Protein AF-A0A960LB52-F1 (afdb_monomer_lite)

Secondary structure (DSSP, 8-state):
-PPP------------TT--HHHHHHHHTTT-SSEEEEEEEETTTEEEEEEEEEES-S-----

Radius of gyration: 15.13 Å; chains: 1; bounding box: 40×28×36 Å

Sequence (63 aa):
MTGPRRAIPHTREFLADSLTPLGVYRRLARTSPSRFLFESVTGGEQVSRFSFLGAAPRELYRL

Structure (mmCIF, N/CA/C/O backbone):
data_AF-A0A960LB52-F1
#
_entry.id   AF-A0A960LB52-F1
#
loop_
_atom_site.group_PDB
_atom_site.id
_atom_site.type_symbol
_atom_site.label_atom_id
_atom_site.label_alt_id
_atom_site.label_comp_id
_atom_site.label_asym_id
_atom_site.label_entity_id
_atom_site.label_seq_id
_atom_site.pdbx_PDB_ins_code
_atom_site.Cartn_x
_atom_site.Cartn_y
_atom_site.Cartn_z
_atom_site.occupancy
_atom_site.B_iso_or_equiv
_atom_site.auth_seq_id
_atom_site.auth_comp_id
_atom_site.auth_asym_id
_atom_site.auth_atom_id
_atom_site.pdbx_PDB_model_num
ATOM 1 N N . MET A 1 1 ? 25.601 13.627 -17.672 1.00 45.53 1 MET A N 1
ATOM 2 C CA . MET A 1 1 ? 24.698 14.339 -16.740 1.00 45.53 1 MET A CA 1
ATOM 3 C C . MET A 1 1 ? 23.277 14.226 -17.275 1.00 45.53 1 MET A C 1
ATOM 5 O O . MET A 1 1 ? 22.953 14.889 -18.249 1.00 45.53 1 MET A O 1
ATOM 9 N N . THR A 1 2 ? 22.453 13.325 -16.740 1.00 58.22 2 THR A N 1
ATOM 10 C CA . THR A 1 2 ? 21.040 13.224 -17.141 1.00 58.22 2 THR A CA 1
ATOM 11 C C . THR A 1 2 ? 20.248 14.323 -16.441 1.00 58.22 2 THR A C 1
ATOM 13 O O . THR A 1 2 ? 20.261 14.380 -15.213 1.00 58.22 2 THR A O 1
ATOM 16 N N . GLY A 1 3 ? 19.590 15.195 -17.209 1.00 63.12 3 GLY A N 1
ATOM 17 C CA . GLY A 1 3 ? 18.677 16.208 -16.674 1.00 63.12 3 GLY A CA 1
ATOM 18 C C . GLY A 1 3 ? 17.515 15.597 -15.871 1.00 63.12 3 GLY A C 1
ATOM 19 O O . GLY A 1 3 ? 17.347 14.372 -15.860 1.00 63.12 3 GLY A O 1
ATOM 20 N N . PRO A 1 4 ? 16.706 16.425 -15.188 1.00 67.94 4 PRO A N 1
ATOM 21 C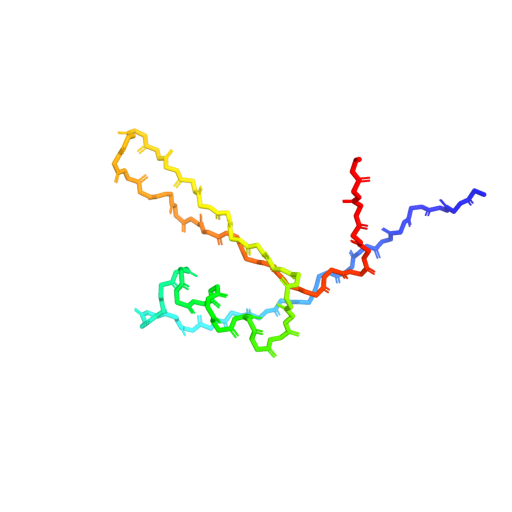 CA . PRO A 1 4 ? 15.635 15.942 -14.322 1.00 67.94 4 PRO A CA 1
ATOM 22 C C . PRO A 1 4 ? 14.658 15.056 -15.107 1.00 67.94 4 PRO A C 1
ATOM 24 O O . PRO A 1 4 ? 14.045 15.485 -16.085 1.00 67.94 4 PRO A O 1
ATOM 27 N N . ARG A 1 5 ? 14.505 13.798 -14.678 1.00 71.12 5 ARG A N 1
ATOM 28 C CA . ARG A 1 5 ? 13.485 12.897 -15.227 1.00 71.12 5 ARG A CA 1
ATOM 29 C C . ARG A 1 5 ? 12.120 13.340 -14.716 1.00 71.12 5 ARG A C 1
ATOM 31 O O . ARG A 1 5 ? 11.811 13.186 -13.539 1.00 71.12 5 ARG A O 1
ATOM 38 N N . ARG A 1 6 ? 11.295 13.874 -15.614 1.00 84.56 6 ARG A N 1
ATOM 39 C CA . ARG A 1 6 ? 9.906 14.228 -15.319 1.00 84.56 6 ARG A CA 1
ATOM 40 C C . ARG A 1 6 ? 9.065 12.953 -15.228 1.00 84.56 6 ARG A C 1
ATOM 42 O O . ARG A 1 6 ? 8.869 12.278 -16.234 1.00 84.56 6 ARG A O 1
ATOM 49 N N . ALA A 1 7 ? 8.574 12.623 -14.038 1.00 86.69 7 ALA A N 1
ATOM 50 C CA . ALA A 1 7 ? 7.546 11.600 -13.869 1.00 86.69 7 ALA A CA 1
ATOM 51 C C . ALA A 1 7 ? 6.168 12.227 -14.128 1.00 86.69 7 ALA A C 1
ATOM 53 O O . ALA A 1 7 ? 5.863 13.289 -13.588 1.00 86.69 7 ALA A O 1
ATOM 54 N N . ILE A 1 8 ? 5.348 11.586 -14.962 1.00 93.56 8 ILE A N 1
ATOM 55 C CA . ILE A 1 8 ? 3.956 11.983 -15.202 1.00 93.56 8 ILE A CA 1
ATOM 56 C C . ILE A 1 8 ? 3.074 10.895 -14.577 1.00 93.56 8 ILE A C 1
ATOM 58 O O . ILE A 1 8 ? 3.143 9.750 -15.027 1.00 93.56 8 ILE A O 1
ATOM 62 N N . PRO A 1 9 ? 2.293 11.192 -13.525 1.00 94.12 9 PRO A N 1
ATOM 63 C CA . PRO A 1 9 ? 1.430 10.198 -12.905 1.00 94.12 9 PRO A CA 1
ATOM 64 C C . PRO A 1 9 ? 0.205 9.933 -13.784 1.00 94.12 9 PRO A C 1
ATOM 66 O O . PRO A 1 9 ? -0.456 10.860 -14.248 1.00 94.12 9 PRO A O 1
ATOM 69 N N . HIS A 1 10 ? -0.128 8.658 -13.967 1.00 96.06 10 HIS A N 1
ATOM 70 C CA . HIS A 1 10 ? -1.413 8.241 -14.520 1.00 96.06 10 HIS A CA 1
ATOM 71 C C . HIS A 1 10 ? -2.273 7.710 -13.379 1.00 96.06 10 HIS A C 1
ATOM 73 O O . HIS A 1 10 ? -1.910 6.723 -12.740 1.00 96.06 10 HIS A O 1
ATOM 79 N N . THR A 1 11 ? -3.395 8.372 -13.108 1.00 96.50 11 THR A N 1
ATOM 80 C CA . THR A 1 11 ? -4.255 8.070 -11.960 1.00 96.50 11 THR A CA 1
ATOM 81 C C . THR A 1 11 ? -5.638 7.611 -12.407 1.00 96.50 11 THR A C 1
ATOM 83 O O . THR A 1 11 ? -6.137 7.997 -13.465 1.00 96.50 11 THR A O 1
ATOM 86 N N . ARG A 1 12 ? -6.248 6.743 -11.596 1.00 97.19 12 ARG A N 1
ATOM 87 C CA . ARG A 1 12 ? -7.659 6.349 -11.665 1.00 97.19 12 ARG A CA 1
ATOM 88 C C . ARG A 1 12 ? -8.148 6.068 -10.250 1.00 97.19 12 ARG A C 1
ATOM 90 O O . ARG A 1 12 ? -7.390 5.526 -9.448 1.00 97.19 12 ARG A O 1
ATOM 97 N N . GLU A 1 13 ? -9.404 6.396 -9.981 1.00 96.56 13 GLU A N 1
ATOM 98 C CA . GLU A 1 13 ? -10.065 6.142 -8.701 1.00 96.56 13 GLU A CA 1
ATOM 99 C C . GLU A 1 13 ? -11.157 5.084 -8.872 1.00 96.56 13 GLU A C 1
ATOM 101 O O . GLU A 1 13 ? -11.826 5.025 -9.906 1.00 96.56 13 GLU A O 1
ATOM 106 N N . PHE A 1 14 ? -11.310 4.227 -7.865 1.00 94.69 14 PHE A N 1
ATOM 107 C CA . PHE A 1 14 ? -12.262 3.119 -7.863 1.00 94.69 14 PHE A CA 1
ATOM 108 C C . PHE A 1 14 ? -12.882 2.966 -6.474 1.00 94.69 14 PHE A C 1
ATOM 110 O O . PHE A 1 14 ? -12.218 3.235 -5.473 1.00 94.69 14 PHE A O 1
ATOM 117 N N . LEU A 1 15 ? -14.118 2.461 -6.413 1.00 96.62 15 LEU A N 1
ATOM 118 C CA . LEU A 1 15 ? -14.714 2.008 -5.155 1.00 96.62 15 LEU A CA 1
ATOM 119 C C . LEU A 1 15 ? -13.970 0.772 -4.643 1.00 96.62 15 LEU A C 1
ATOM 121 O O . LEU A 1 15 ? -13.731 -0.184 -5.386 1.00 96.62 15 LEU A O 1
ATOM 125 N N . ALA A 1 16 ? -13.603 0.808 -3.367 1.00 94.56 16 ALA A N 1
ATOM 126 C CA . ALA A 1 16 ? -12.744 -0.186 -2.734 1.00 94.56 16 ALA A CA 1
ATOM 127 C C . ALA A 1 16 ? -13.258 -0.603 -1.349 1.00 94.56 16 ALA A C 1
ATOM 129 O O . ALA A 1 16 ? -12.492 -1.129 -0.554 1.00 94.56 16 ALA A O 1
ATOM 130 N N . ASP A 1 17 ? -14.550 -0.417 -1.069 1.00 95.44 17 ASP A N 1
ATOM 131 C CA . ASP A 1 17 ? -15.152 -0.612 0.261 1.00 95.44 17 ASP A CA 1
ATOM 132 C C . ASP A 1 17 ? -14.996 -2.045 0.799 1.00 95.44 17 ASP A C 1
ATOM 134 O O . ASP A 1 17 ? -14.983 -2.276 2.003 1.00 95.44 17 ASP A O 1
ATOM 138 N N . SER A 1 18 ? -14.849 -3.023 -0.101 1.00 96.19 18 SER A N 1
ATOM 139 C CA . SER A 1 18 ? -14.605 -4.436 0.233 1.00 96.19 18 SER A CA 1
ATOM 140 C C . SER A 1 18 ? -13.120 -4.808 0.336 1.00 96.19 18 SER A C 1
ATOM 142 O O . SER A 1 18 ? -12.779 -5.963 0.602 1.00 96.19 18 SER A O 1
ATOM 144 N N . LEU A 1 19 ? -12.218 -3.858 0.091 1.00 95.06 19 LEU A N 1
ATOM 145 C CA . LEU A 1 19 ? -10.780 -4.073 0.086 1.00 95.06 19 LEU A CA 1
ATOM 146 C C . LEU A 1 19 ? -10.158 -3.474 1.343 1.00 95.06 19 LEU A C 1
ATOM 148 O O . LEU A 1 19 ? -10.367 -2.317 1.683 1.00 95.06 19 LEU A O 1
ATOM 152 N N . THR A 1 20 ? -9.305 -4.259 1.992 1.00 95.19 20 THR A N 1
ATOM 153 C CA . THR A 1 20 ? -8.384 -3.750 3.009 1.00 95.19 20 THR A CA 1
ATOM 154 C C . THR A 1 20 ? -7.008 -3.527 2.381 1.00 95.19 20 THR A C 1
ATOM 156 O O . THR A 1 20 ? -6.654 -4.248 1.436 1.00 95.19 20 THR A O 1
ATOM 159 N N . PRO A 1 21 ? -6.182 -2.598 2.895 1.00 94.75 21 PRO A N 1
ATOM 160 C CA . PRO A 1 21 ? -4.818 -2.405 2.398 1.00 94.75 21 PRO A CA 1
ATOM 161 C C . PRO A 1 21 ? -4.016 -3.713 2.338 1.00 94.75 21 PRO A C 1
ATOM 163 O O . PRO A 1 21 ? -3.427 -4.042 1.307 1.00 94.75 21 PRO A O 1
ATOM 166 N N . LEU A 1 22 ? -4.088 -4.542 3.386 1.00 95.50 22 LEU A N 1
ATOM 167 C CA . LEU A 1 22 ? -3.449 -5.860 3.402 1.00 95.50 22 LEU A CA 1
ATOM 168 C C . LEU A 1 22 ? -4.011 -6.813 2.330 1.00 95.50 22 LEU A C 1
ATOM 170 O O . LEU A 1 22 ? -3.257 -7.572 1.714 1.00 95.50 22 LEU A O 1
ATOM 174 N N . GLY A 1 23 ? -5.323 -6.778 2.080 1.00 96.75 23 GLY A N 1
ATOM 175 C CA . GLY A 1 23 ? -5.962 -7.545 1.011 1.00 96.75 23 GLY A CA 1
ATOM 176 C C . GLY A 1 23 ? -5.425 -7.168 -0.372 1.00 96.75 23 GLY A C 1
ATOM 177 O O . GLY A 1 23 ? -5.060 -8.046 -1.162 1.00 96.75 23 GLY A O 1
ATOM 178 N N . VAL A 1 24 ? -5.278 -5.868 -0.643 1.00 96.44 24 VAL A N 1
ATOM 179 C CA . VAL A 1 24 ? -4.671 -5.378 -1.891 1.00 96.44 24 VAL A CA 1
ATOM 180 C C . VAL A 1 24 ? -3.197 -5.778 -1.972 1.00 96.44 24 VAL A C 1
ATOM 182 O O . VAL A 1 24 ? -2.762 -6.294 -3.003 1.00 96.44 24 VAL A O 1
ATOM 185 N N . TYR A 1 25 ? -2.438 -5.648 -0.881 1.00 96.88 25 TYR A N 1
ATOM 186 C CA . TYR A 1 25 ? -1.031 -6.055 -0.827 1.00 96.88 25 TYR A CA 1
ATOM 187 C C . TYR A 1 25 ? -0.835 -7.535 -1.174 1.00 96.88 25 TYR A C 1
ATOM 189 O O .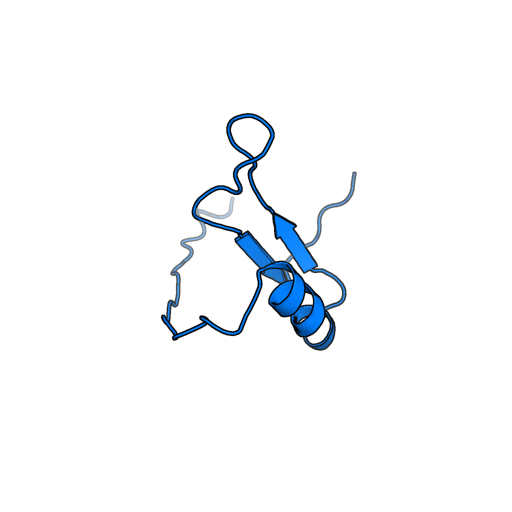 TYR A 1 25 ? 0.089 -7.884 -1.917 1.00 96.88 25 TYR A O 1
ATOM 197 N N . ARG A 1 26 ? -1.717 -8.416 -0.685 1.00 96.88 26 ARG A N 1
ATOM 198 C CA . ARG A 1 26 ? -1.720 -9.842 -1.049 1.00 96.88 26 ARG A CA 1
ATOM 199 C C . ARG A 1 26 ? -2.018 -10.044 -2.532 1.00 96.88 26 ARG A C 1
ATOM 201 O O . ARG A 1 26 ? -1.335 -10.830 -3.183 1.00 96.88 26 ARG A O 1
ATOM 208 N N . ARG A 1 27 ? -2.979 -9.304 -3.093 1.00 95.94 27 ARG A N 1
ATOM 209 C CA . ARG A 1 27 ? -3.299 -9.367 -4.528 1.00 95.94 27 ARG A CA 1
ATOM 210 C C . ARG A 1 27 ? -2.120 -8.932 -5.405 1.00 95.94 27 ARG A C 1
ATOM 212 O O . ARG A 1 27 ? -1.907 -9.547 -6.449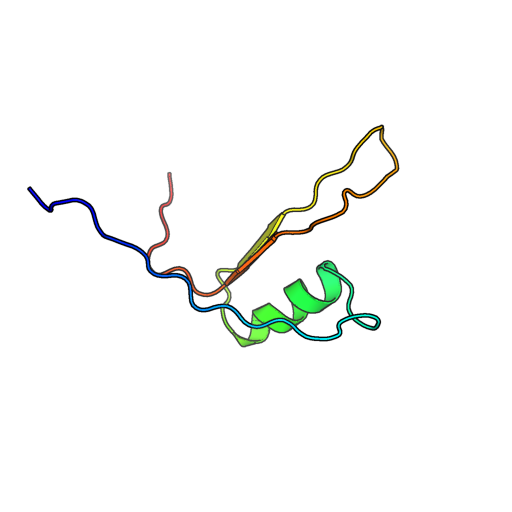 1.00 95.94 27 ARG A O 1
ATOM 219 N N . LEU A 1 28 ? -1.324 -7.950 -4.970 1.00 96.88 28 LEU A N 1
ATOM 220 C CA . LEU A 1 28 ? -0.121 -7.492 -5.684 1.00 96.88 28 LEU A CA 1
ATOM 221 C C . LEU A 1 28 ? 0.975 -8.560 -5.802 1.00 96.88 28 LEU A C 1
ATOM 223 O O . LEU A 1 28 ? 1.824 -8.443 -6.684 1.00 96.88 28 LEU A O 1
ATOM 227 N N . ALA A 1 29 ? 0.941 -9.628 -4.997 1.00 95.25 29 ALA A N 1
ATOM 228 C CA . ALA A 1 29 ? 1.856 -10.761 -5.161 1.00 95.25 29 ALA A CA 1
ATOM 229 C C . ALA A 1 29 ? 1.726 -11.429 -6.542 1.00 95.25 29 ALA A C 1
ATOM 231 O O . ALA A 1 29 ? 2.690 -12.004 -7.036 1.00 95.25 29 ALA A O 1
ATOM 232 N N . ARG A 1 30 ? 0.556 -11.310 -7.189 1.00 95.88 30 ARG A N 1
ATOM 233 C CA . ARG A 1 30 ? 0.333 -11.773 -8.568 1.00 95.88 30 ARG A CA 1
ATOM 234 C C . ARG A 1 30 ? 0.994 -10.878 -9.619 1.00 95.88 30 ARG A C 1
ATOM 236 O O . ARG A 1 30 ? 1.153 -11.312 -10.752 1.00 95.88 30 ARG A O 1
ATOM 243 N N . THR A 1 31 ? 1.333 -9.642 -9.261 1.00 95.31 31 THR A N 1
ATOM 244 C CA . THR A 1 31 ? 1.962 -8.664 -10.156 1.00 95.31 31 THR A CA 1
ATOM 245 C C . THR A 1 31 ? 3.482 -8.730 -10.060 1.00 95.31 31 THR A C 1
ATOM 247 O O . THR A 1 31 ? 4.163 -8.721 -11.079 1.00 95.31 31 THR A O 1
ATOM 250 N N . SER A 1 32 ? 4.033 -8.768 -8.843 1.00 96.00 32 SER A N 1
ATOM 251 C CA . SER A 1 32 ? 5.482 -8.814 -8.633 1.00 96.00 32 SER A CA 1
ATOM 252 C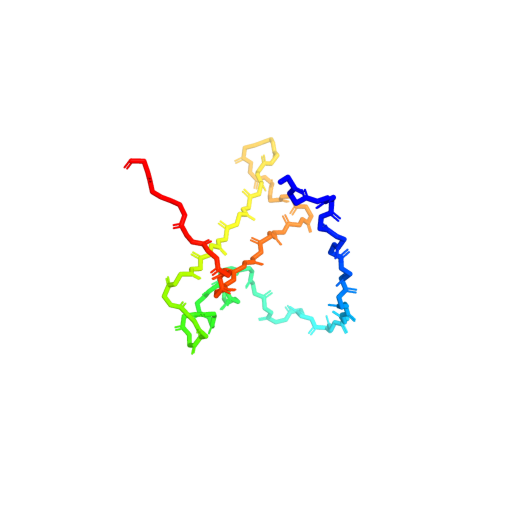 C . SER A 1 32 ? 5.839 -9.302 -7.225 1.00 96.00 32 SER A C 1
ATOM 254 O O . SER A 1 32 ? 5.151 -8.941 -6.264 1.00 96.00 32 SER A O 1
ATOM 256 N N . PRO A 1 33 ? 6.947 -10.054 -7.062 1.00 93.94 33 PRO A N 1
ATOM 257 C CA . PRO A 1 33 ? 7.505 -10.342 -5.741 1.00 93.94 33 PRO A CA 1
ATOM 258 C C . PRO A 1 33 ? 8.072 -9.083 -5.066 1.00 93.94 33 PRO A C 1
ATOM 260 O O . PRO A 1 33 ? 8.098 -9.004 -3.840 1.00 93.94 33 PRO A O 1
ATOM 263 N N . SER A 1 34 ? 8.492 -8.084 -5.849 1.00 96.56 34 SER A N 1
ATOM 264 C CA . SER A 1 34 ? 8.954 -6.788 -5.355 1.00 96.56 34 SER A CA 1
ATOM 265 C C . SER A 1 34 ? 7.753 -5.875 -5.142 1.00 96.56 34 SER A C 1
ATOM 267 O O . SER A 1 34 ? 7.281 -5.213 -6.069 1.00 96.56 34 SER A O 1
ATOM 269 N N . ARG A 1 35 ? 7.243 -5.875 -3.910 1.00 96.81 35 ARG A N 1
ATOM 270 C CA . ARG A 1 35 ? 6.055 -5.129 -3.489 1.00 96.81 35 ARG A CA 1
ATOM 271 C C . ARG A 1 35 ? 6.207 -4.620 -2.063 1.00 96.81 35 ARG A C 1
ATOM 273 O O . ARG A 1 35 ? 6.902 -5.237 -1.260 1.00 96.81 35 ARG A O 1
ATOM 280 N N . PHE A 1 36 ? 5.519 -3.531 -1.749 1.00 96.50 36 PHE A N 1
ATOM 281 C CA . PHE A 1 36 ? 5.476 -2.970 -0.404 1.00 96.50 36 PHE A CA 1
ATOM 282 C C . PHE A 1 36 ? 4.061 -2.522 -0.031 1.00 96.50 36 PHE A C 1
ATOM 284 O O . PHE A 1 36 ? 3.211 -2.275 -0.891 1.00 96.50 36 PHE A O 1
ATOM 291 N N . LEU A 1 37 ? 3.846 -2.423 1.275 1.00 96.38 37 LEU A N 1
ATOM 292 C CA . LEU A 1 37 ? 2.698 -1.794 1.907 1.00 96.38 37 LEU A CA 1
ATOM 293 C C . LEU A 1 37 ? 3.244 -0.904 3.024 1.00 96.38 37 LEU A C 1
ATOM 295 O O . LEU A 1 37 ? 3.982 -1.389 3.882 1.00 96.38 37 LEU A O 1
ATOM 299 N N . PHE A 1 38 ? 2.885 0.375 3.001 1.00 95.50 38 PHE A N 1
ATOM 300 C CA . PHE A 1 38 ? 3.139 1.311 4.088 1.00 95.50 38 PHE A CA 1
ATOM 301 C C . PHE A 1 38 ? 1.815 1.742 4.700 1.00 95.50 38 PHE A C 1
ATOM 303 O O . PHE A 1 38 ? 0.948 2.274 4.005 1.00 95.50 38 PHE A O 1
ATOM 310 N N . GLU A 1 39 ? 1.689 1.530 6.005 1.00 92.88 39 GLU A N 1
ATOM 311 C CA . GLU A 1 39 ? 0.557 1.983 6.807 1.00 92.88 39 GLU A CA 1
ATOM 312 C C . GLU A 1 39 ? 1.083 2.872 7.930 1.00 92.88 39 GLU A C 1
ATOM 314 O O . GLU A 1 39 ? 2.155 2.623 8.483 1.00 92.88 39 GLU A O 1
ATOM 319 N N . SER A 1 40 ? 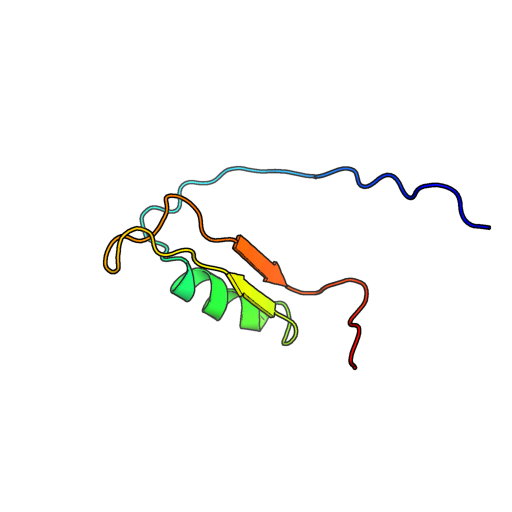0.339 3.928 8.245 1.00 87.75 40 SER A N 1
ATOM 320 C CA . SER A 1 40 ? 0.653 4.820 9.357 1.00 87.75 40 SER A CA 1
ATOM 321 C C . SER A 1 40 ? -0.349 4.608 10.486 1.00 87.75 40 SER A C 1
ATOM 323 O O . SER A 1 40 ? -1.545 4.438 10.241 1.00 87.75 40 SER A O 1
ATOM 325 N N . VAL A 1 41 ? 0.151 4.636 11.721 1.00 81.81 41 VAL A N 1
ATOM 326 C CA . VAL A 1 41 ? -0.646 4.582 12.948 1.00 81.81 41 VAL A CA 1
ATOM 327 C C . VAL A 1 41 ? -0.506 5.924 13.656 1.00 81.81 41 VAL A C 1
ATOM 329 O O . VAL A 1 41 ? 0.605 6.423 13.838 1.00 81.81 41 VAL A O 1
ATOM 332 N N . THR A 1 42 ? -1.627 6.520 14.047 1.00 76.25 42 THR A N 1
ATOM 333 C CA . THR A 1 42 ? -1.677 7.751 14.843 1.00 76.25 42 THR A CA 1
ATOM 334 C C . THR A 1 42 ? -2.233 7.418 16.225 1.00 76.25 42 THR A C 1
ATOM 336 O O . THR A 1 42 ? -3.249 6.739 16.335 1.00 76.25 42 THR A O 1
ATOM 339 N N . GLY A 1 43 ? -1.563 7.866 17.292 1.00 70.31 43 GLY A N 1
ATOM 340 C CA . GLY A 1 43 ? -2.069 7.707 18.663 1.00 70.31 43 GLY A CA 1
ATOM 341 C C . GLY A 1 43 ? -2.151 6.261 19.175 1.00 70.31 43 GLY A C 1
ATOM 342 O O . GLY A 1 43 ? -2.955 5.981 20.052 1.00 70.31 43 GLY A O 1
ATOM 343 N N . GLY A 1 44 ? -1.349 5.341 18.630 1.00 68.94 44 GLY A N 1
ATOM 344 C CA . GLY A 1 44 ? -1.214 3.961 19.118 1.00 68.94 44 GLY A CA 1
ATOM 345 C C . GLY A 1 44 ? -2.245 2.963 18.584 1.00 68.94 44 GLY A C 1
ATOM 346 O O . GLY A 1 44 ? -1.896 1.801 18.403 1.00 68.94 44 GLY A O 1
ATOM 347 N N . GLU A 1 45 ? -3.464 3.401 18.258 1.00 69.56 45 GLU A N 1
ATOM 348 C CA . GLU A 1 45 ? -4.555 2.478 17.891 1.00 69.56 45 GLU A CA 1
ATOM 349 C C . GLU A 1 45 ? -5.295 2.849 16.600 1.00 69.56 45 GLU A C 1
ATOM 351 O O . GLU A 1 45 ? -5.976 2.004 16.016 1.00 69.56 45 GLU A O 1
ATOM 356 N N . GLN A 1 46 ? -5.157 4.084 16.105 1.00 74.56 46 GLN A N 1
ATOM 357 C CA . GLN A 1 46 ? -5.901 4.527 14.929 1.00 74.56 46 GLN A CA 1
ATOM 358 C C . GLN A 1 46 ? -5.046 4.447 13.664 1.00 74.56 46 GLN A C 1
ATOM 360 O O . GLN A 1 46 ? -4.006 5.099 13.546 1.00 74.56 46 GLN A O 1
ATOM 365 N N . VAL A 1 47 ? -5.507 3.671 12.683 1.00 74.12 47 VAL A N 1
ATOM 366 C CA . VAL A 1 47 ? -4.911 3.668 11.342 1.00 74.12 47 VAL A CA 1
ATOM 367 C C . VAL A 1 47 ? -5.180 5.019 10.679 1.00 74.12 47 VAL A C 1
ATOM 369 O O . VAL A 1 47 ? -6.285 5.561 10.754 1.00 74.12 47 VAL A O 1
ATOM 372 N N . SER A 1 48 ? -4.153 5.582 10.045 1.00 82.00 48 SER A N 1
ATOM 373 C CA . SER A 1 48 ? -4.269 6.833 9.298 1.00 82.00 48 SER A CA 1
ATOM 374 C C . SER A 1 48 ? -5.235 6.694 8.112 1.00 82.00 48 SER A C 1
ATOM 376 O O . SER A 1 48 ? -5.554 5.591 7.675 1.00 82.00 48 SER A O 1
ATOM 378 N N . ARG A 1 49 ? -5.666 7.817 7.524 1.00 87.19 49 ARG A N 1
ATOM 379 C CA . ARG A 1 49 ? -6.612 7.792 6.392 1.00 87.19 49 ARG A CA 1
ATOM 380 C C . ARG A 1 49 ? -6.082 7.119 5.123 1.00 87.19 49 ARG A C 1
ATOM 382 O O . ARG A 1 49 ? -6.886 6.806 4.251 1.00 87.19 49 ARG A O 1
ATOM 389 N N . PHE A 1 50 ? -4.769 6.925 4.994 1.00 91.56 50 PHE A N 1
ATOM 390 C CA . PHE A 1 50 ? -4.161 6.405 3.774 1.00 91.56 50 PHE A CA 1
ATOM 391 C C . PHE A 1 50 ? -3.160 5.287 4.062 1.00 91.56 50 PHE A C 1
ATOM 393 O O . PHE A 1 50 ? -2.343 5.380 4.977 1.00 91.56 50 PHE A O 1
ATOM 400 N N . SER A 1 51 ? -3.173 4.280 3.195 1.00 93.38 51 SER A N 1
ATOM 401 C CA . SER A 1 51 ? -2.110 3.285 3.072 1.00 93.38 51 SER A CA 1
ATOM 402 C C . SER A 1 51 ? -1.520 3.386 1.667 1.00 93.38 51 SER A C 1
ATOM 404 O O . SER A 1 51 ? -2.252 3.579 0.693 1.00 93.38 51 SER A O 1
ATOM 406 N N . PHE A 1 52 ? -0.200 3.252 1.542 1.00 96.06 52 PHE A N 1
ATOM 407 C CA . PHE A 1 52 ? 0.496 3.307 0.255 1.00 96.06 52 PHE A CA 1
ATOM 408 C C . PHE A 1 52 ? 0.942 1.911 -0.160 1.00 96.06 52 PHE A C 1
ATOM 410 O O . PHE A 1 52 ? 1.583 1.197 0.610 1.00 96.06 52 PHE A O 1
ATOM 417 N N . LEU A 1 53 ? 0.631 1.533 -1.396 1.00 96.94 53 LEU A N 1
ATOM 418 C CA . LEU A 1 53 ? 1.020 0.253 -1.973 1.00 96.94 53 LEU A CA 1
ATOM 419 C C . LEU A 1 53 ? 1.783 0.471 -3.272 1.00 96.94 53 LEU A C 1
ATOM 421 O O . LEU A 1 53 ? 1.431 1.337 -4.072 1.00 96.94 53 LEU A O 1
ATOM 425 N N . GLY A 1 54 ? 2.791 -0.360 -3.507 1.00 96.69 54 GLY A N 1
ATOM 426 C CA . GLY A 1 54 ? 3.543 -0.363 -4.754 1.00 96.69 54 GLY A CA 1
ATOM 427 C C . GLY A 1 54 ? 4.035 -1.759 -5.100 1.00 96.69 54 GLY A C 1
ATOM 428 O O . GLY A 1 54 ? 4.257 -2.592 -4.221 1.00 96.69 54 GLY A O 1
ATOM 429 N N . ALA A 1 55 ? 4.188 -2.022 -6.393 1.00 97.38 55 ALA A N 1
ATOM 430 C CA . ALA A 1 55 ? 4.718 -3.271 -6.924 1.00 97.38 55 ALA A CA 1
ATOM 431 C C . ALA A 1 55 ? 5.450 -3.013 -8.244 1.00 97.38 55 ALA A C 1
ATOM 433 O O . ALA A 1 55 ? 5.194 -2.003 -8.897 1.00 97.38 55 ALA A O 1
ATOM 434 N N . ALA A 1 56 ? 6.323 -3.944 -8.635 1.00 96.38 56 ALA A N 1
ATOM 435 C CA . ALA A 1 56 ? 7.086 -3.885 -9.885 1.00 96.38 56 ALA A CA 1
ATOM 436 C C . ALA A 1 56 ? 7.855 -2.555 -10.065 1.00 96.38 56 ALA A C 1
ATOM 438 O O . ALA A 1 56 ? 7.653 -1.853 -11.060 1.00 96.38 56 ALA A O 1
ATOM 439 N N . PRO A 1 57 ? 8.724 -2.170 -9.107 1.00 94.75 57 PRO A N 1
ATOM 440 C CA . PRO A 1 57 ? 9.549 -0.983 -9.278 1.00 94.75 57 PRO A CA 1
ATOM 441 C C . PRO A 1 57 ? 10.466 -1.153 -10.493 1.00 94.75 57 PRO A C 1
ATOM 443 O O . PRO A 1 57 ? 10.925 -2.255 -10.792 1.00 94.75 57 PRO A O 1
ATOM 446 N N . ARG A 1 58 ? 10.768 -0.045 -11.173 1.00 92.88 58 ARG A N 1
ATOM 447 C CA . ARG A 1 58 ? 11.695 -0.047 -12.314 1.00 92.88 58 ARG A CA 1
ATOM 448 C C . ARG A 1 58 ? 13.100 -0.504 -11.912 1.00 92.88 58 ARG A C 1
ATOM 450 O O . ARG A 1 58 ? 13.764 -1.184 -12.683 1.00 92.88 58 ARG A O 1
ATOM 457 N N . GLU A 1 59 ? 13.545 -0.096 -10.729 1.00 93.62 59 GLU A N 1
ATOM 458 C CA . GLU A 1 59 ? 14.869 -0.392 -10.187 1.00 93.62 59 GLU A CA 1
ATOM 459 C C . GLU A 1 59 ? 14.738 -0.705 -8.692 1.00 93.62 59 GLU A C 1
ATOM 461 O O . GLU A 1 59 ? 13.931 -0.092 -7.989 1.00 93.62 59 GLU A O 1
ATOM 466 N N . LEU A 1 60 ? 15.519 -1.677 -8.215 1.00 94.06 60 LEU A N 1
ATOM 467 C CA . LEU A 1 60 ? 15.593 -2.075 -6.811 1.00 94.06 60 LEU A CA 1
ATOM 468 C C . LEU A 1 60 ? 17.020 -1.831 -6.321 1.00 94.06 60 LEU A C 1
ATOM 470 O O . LEU A 1 60 ? 17.955 -2.455 -6.819 1.00 94.06 60 LEU A O 1
ATOM 474 N N . TYR A 1 61 ? 17.179 -0.962 -5.330 1.00 93.69 61 TYR A N 1
ATOM 475 C CA . TYR A 1 61 ? 18.468 -0.709 -4.692 1.00 93.69 61 TYR A CA 1
ATOM 476 C C . TYR A 1 61 ? 18.589 -1.566 -3.430 1.00 93.69 61 TYR A C 1
ATOM 478 O O . TYR A 1 61 ? 17.633 -1.682 -2.660 1.00 93.69 61 TYR A O 1
ATOM 486 N N . ARG A 1 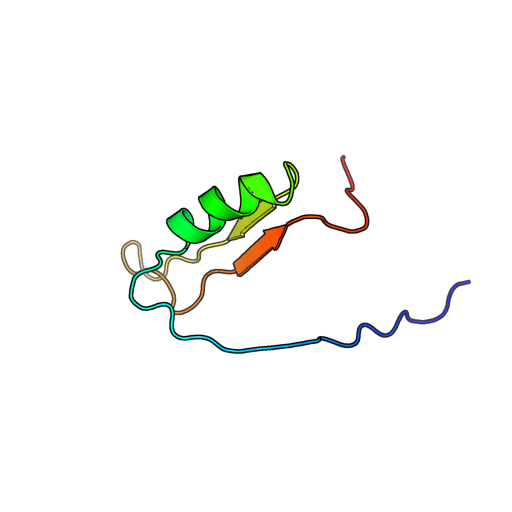62 ? 19.753 -2.187 -3.231 1.00 92.00 62 ARG A N 1
ATOM 487 C CA . ARG A 1 62 ? 20.111 -2.927 -2.014 1.00 92.00 62 ARG A CA 1
ATOM 488 C C . ARG A 1 62 ? 21.383 -2.319 -1.437 1.00 92.00 62 ARG A C 1
ATOM 490 O O . ARG A 1 62 ? 22.239 -1.890 -2.209 1.00 92.00 62 ARG A O 1
ATOM 497 N N . LEU A 1 63 ? 21.442 -2.254 -0.111 1.00 87.12 63 LEU A N 1
ATOM 498 C CA . LEU A 1 63 ? 22.625 -1.852 0.646 1.00 87.12 63 LEU A CA 1
ATOM 499 C C . LEU A 1 63 ? 23.556 -3.049 0.847 1.00 87.12 63 LEU A C 1
ATOM 501 O O . LEU A 1 63 ? 23.024 -4.183 0.910 1.00 87.12 63 LEU A O 1
#

pLDDT: mean 89.35, std 11.3, range [45.53, 97.38]

Foldseek 3Di:
DDPDDDDDDDDDDDDQVVDDQVNVQVVCVVVAPAKDKAWDDDPVPDTDPDIDIDHDDPDDDDD